Protein AF-A0A1V1NRI9-F1 (afdb_monomer_lite)

Structure (mmCIF, N/CA/C/O backbone):
data_AF-A0A1V1NRI9-F1
#
_entry.id   AF-A0A1V1NRI9-F1
#
loop_
_atom_site.group_PDB
_atom_site.id
_atom_site.type_symbol
_atom_site.label_atom_id
_atom_site.label_alt_id
_atom_site.label_comp_id
_atom_site.label_asym_id
_atom_site.label_entity_id
_atom_site.label_seq_id
_atom_site.pdbx_PDB_ins_code
_atom_site.Cartn_x
_atom_site.Cartn_y
_atom_site.Cartn_z
_atom_site.occupancy
_atom_site.B_iso_or_equiv
_atom_site.auth_seq_id
_atom_site.auth_comp_id
_atom_site.auth_asym_id
_atom_site.auth_atom_id
_atom_site.pdbx_PDB_model_num
ATOM 1 N N . PRO A 1 1 ? -7.256 17.858 -3.039 1.00 45.84 1 PRO A N 1
ATOM 2 C CA . PRO A 1 1 ? -5.804 17.968 -2.732 1.00 45.84 1 PRO A CA 1
ATOM 3 C C . PRO A 1 1 ? -4.981 18.385 -3.974 1.00 45.84 1 PRO A C 1
ATOM 5 O O . PRO A 1 1 ? -5.075 17.725 -5.005 1.00 45.84 1 PRO A O 1
ATOM 8 N N . LYS A 1 2 ? -4.220 19.493 -3.911 1.00 37.19 2 LYS A N 1
ATOM 9 C CA . LYS A 1 2 ? -3.365 19.995 -5.013 1.00 37.19 2 LYS A CA 1
ATOM 10 C C . LYS A 1 2 ? -1.878 19.890 -4.615 1.00 37.19 2 LYS A C 1
ATOM 12 O O . LYS A 1 2 ? -1.537 20.284 -3.507 1.00 37.19 2 LYS A O 1
ATOM 17 N N . GLY A 1 3 ? -1.016 19.357 -5.493 1.00 61.19 3 GLY A N 1
ATOM 18 C CA . GLY A 1 3 ? 0.453 19.284 -5.312 1.00 61.19 3 GLY A CA 1
ATOM 19 C C . GLY A 1 3 ? 1.083 17.920 -5.657 1.00 61.19 3 GLY A C 1
ATOM 20 O O . GLY A 1 3 ? 0.456 16.884 -5.489 1.00 61.19 3 GLY A O 1
ATOM 21 N N . GLU A 1 4 ? 2.335 17.867 -6.118 1.00 63.69 4 GLU A N 1
ATOM 22 C CA . GLU A 1 4 ? 2.959 16.619 -6.623 1.00 63.69 4 GLU A CA 1
ATOM 23 C C . GLU A 1 4 ? 3.055 15.463 -5.604 1.00 63.69 4 GLU A C 1
ATOM 25 O O . GLU A 1 4 ? 3.110 14.299 -5.998 1.00 63.69 4 GLU A O 1
ATOM 30 N N . LYS A 1 5 ? 3.024 15.754 -4.295 1.00 74.62 5 LYS A N 1
ATOM 31 C CA . LYS A 1 5 ? 3.263 14.772 -3.217 1.00 74.62 5 LYS A CA 1
ATOM 32 C C . LYS A 1 5 ? 2.026 14.386 -2.400 1.00 74.62 5 LYS A C 1
ATOM 34 O O . LYS A 1 5 ? 2.149 13.630 -1.440 1.00 74.62 5 LYS A O 1
ATOM 39 N N . TRP A 1 6 ? 0.833 14.871 -2.756 1.00 82.19 6 TRP A N 1
ATOM 40 C CA . TRP A 1 6 ? -0.359 14.624 -1.930 1.00 82.19 6 TRP A CA 1
ATOM 41 C C . TRP A 1 6 ? -0.719 13.135 -1.833 1.00 82.19 6 TRP A C 1
ATOM 43 O O . TRP A 1 6 ? -1.144 12.689 -0.775 1.00 82.19 6 TRP A O 1
ATOM 53 N N . HIS A 1 7 ? -0.507 12.363 -2.905 1.00 81.88 7 HIS A N 1
ATOM 54 C CA . HIS A 1 7 ? -0.804 10.927 -2.924 1.00 81.88 7 HIS A CA 1
ATOM 55 C C . HIS A 1 7 ? 0.074 10.142 -1.940 1.00 81.88 7 HIS A C 1
ATOM 57 O O . HIS A 1 7 ? -0.420 9.245 -1.271 1.00 81.88 7 HIS A O 1
ATOM 63 N N . LEU A 1 8 ? 1.362 10.499 -1.832 1.00 85.38 8 LEU A N 1
ATOM 64 C CA . LEU A 1 8 ? 2.278 9.884 -0.866 1.00 85.38 8 LEU A CA 1
ATOM 65 C C . LEU A 1 8 ? 1.822 10.194 0.559 1.00 85.38 8 LEU A C 1
ATOM 67 O O . LEU A 1 8 ? 1.634 9.290 1.363 1.00 85.38 8 LEU A O 1
ATOM 71 N N . LYS A 1 9 ? 1.551 11.475 0.826 1.00 88.12 9 LYS A N 1
ATOM 72 C CA . LYS A 1 9 ? 1.120 11.921 2.150 1.00 88.12 9 LYS A CA 1
ATOM 73 C C . LYS A 1 9 ? -0.204 11.287 2.574 1.00 88.12 9 LYS A C 1
ATOM 75 O O . LYS A 1 9 ? -0.402 11.029 3.752 1.00 88.12 9 LYS A O 1
ATOM 80 N N . LEU A 1 10 ? -1.106 11.020 1.629 1.00 89.56 10 LEU A N 1
ATOM 81 C CA . LEU A 1 10 ? -2.344 10.297 1.909 1.00 89.56 10 LEU A CA 1
ATOM 82 C C . LEU A 1 10 ? -2.062 8.864 2.376 1.00 89.56 10 LEU A C 1
ATOM 84 O O . LEU A 1 10 ? -2.579 8.470 3.414 1.00 89.56 10 LEU A O 1
ATOM 88 N N . ILE A 1 11 ? -1.227 8.117 1.649 1.00 89.75 11 ILE A N 1
ATOM 89 C CA . ILE A 1 11 ? -0.870 6.735 2.003 1.00 89.75 11 ILE A CA 1
ATOM 90 C C . ILE A 1 11 ? -0.185 6.689 3.378 1.00 89.75 11 ILE A C 1
ATOM 92 O O . ILE A 1 11 ? -0.565 5.883 4.223 1.00 89.75 11 ILE A O 1
ATOM 96 N N . GLU A 1 12 ? 0.761 7.597 3.633 1.00 89.38 12 GLU A N 1
ATOM 97 C CA . GLU A 1 12 ? 1.435 7.714 4.933 1.00 89.38 12 GLU A CA 1
ATOM 98 C C . GLU A 1 12 ? 0.434 7.982 6.059 1.00 89.38 12 GLU A C 1
ATOM 100 O O . GLU A 1 12 ? 0.427 7.280 7.065 1.00 89.38 12 GLU A O 1
ATOM 105 N N . LEU A 1 13 ? -0.461 8.960 5.878 1.00 89.38 13 LEU A N 1
ATOM 106 C CA . LEU A 1 13 ? -1.483 9.273 6.872 1.00 89.38 13 LEU A CA 1
ATOM 107 C C . LEU A 1 13 ? -2.413 8.082 7.112 1.00 89.38 13 LEU A C 1
ATOM 109 O O . LEU A 1 13 ? -2.782 7.833 8.256 1.00 89.38 13 LEU A O 1
ATOM 113 N N . MET A 1 14 ? -2.805 7.349 6.071 1.00 91.12 14 MET A N 1
ATOM 114 C CA . MET A 1 14 ? -3.702 6.197 6.192 1.00 91.12 14 MET A CA 1
ATOM 115 C C . MET A 1 14 ? -3.100 5.055 7.024 1.00 91.12 14 MET A C 1
ATOM 117 O O . MET A 1 14 ? -3.859 4.342 7.672 1.00 91.12 14 MET A O 1
ATOM 121 N N . GLN A 1 15 ? -1.772 4.930 7.084 1.00 93.00 15 GLN A N 1
ATOM 122 C CA . GLN A 1 15 ? -1.083 3.942 7.922 1.00 93.00 15 GLN A CA 1
A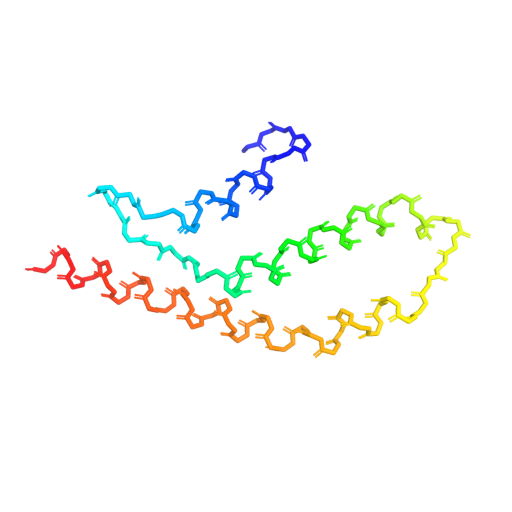TOM 123 C C . GLN A 1 15 ? -0.984 4.350 9.404 1.00 93.00 15 GLN A C 1
ATOM 125 O O . GLN A 1 15 ? -0.787 3.503 10.274 1.00 93.00 15 GLN A O 1
ATOM 130 N N . LEU A 1 16 ? -1.077 5.644 9.721 1.00 90.94 16 LEU A N 1
ATOM 131 C CA . LEU A 1 16 ? -0.892 6.112 11.093 1.00 90.94 16 LEU A CA 1
ATOM 132 C C . LEU A 1 16 ? -2.064 5.711 11.990 1.00 90.94 16 LEU A C 1
ATOM 134 O O . LEU A 1 16 ? -3.228 5.902 11.632 1.00 90.94 16 LEU A O 1
ATOM 138 N N . ASN A 1 17 ? -1.727 5.242 13.192 1.00 87.94 17 ASN A N 1
ATOM 139 C CA . ASN A 1 17 ? -2.679 5.128 14.286 1.00 87.94 17 ASN A CA 1
ATOM 140 C C . ASN A 1 17 ? -2.894 6.518 14.892 1.00 87.94 17 ASN A C 1
ATOM 142 O O . ASN A 1 17 ? -1.938 7.142 15.361 1.00 87.94 17 ASN A O 1
ATOM 146 N N . LEU A 1 18 ? -4.124 7.022 14.840 1.00 87.69 18 LEU A N 1
ATOM 147 C CA . LEU A 1 18 ? -4.474 8.350 15.326 1.00 87.69 18 LEU A CA 1
ATOM 148 C C . LEU A 1 18 ? -5.495 8.233 16.464 1.00 87.69 18 LEU A C 1
ATOM 150 O O . LEU A 1 18 ? -6.333 7.339 16.442 1.00 87.69 18 LEU A O 1
ATOM 154 N N . PRO A 1 19 ? -5.522 9.177 17.420 1.00 83.31 19 PRO A N 1
ATOM 155 C CA . PRO A 1 19 ? -6.489 9.137 18.523 1.00 83.31 19 PRO A CA 1
ATOM 156 C C . PRO A 1 19 ? -7.958 9.098 18.072 1.00 83.31 19 PRO A C 1
ATOM 158 O O . PRO A 1 19 ? -8.814 8.619 18.801 1.00 83.31 19 PRO A O 1
ATOM 161 N N . ILE A 1 20 ? -8.241 9.623 16.876 1.00 83.56 20 ILE A N 1
ATOM 162 C CA . ILE A 1 20 ? -9.586 9.736 16.297 1.00 83.56 20 ILE A CA 1
ATOM 163 C C . ILE A 1 20 ? -9.932 8.613 15.308 1.00 83.56 20 ILE A C 1
ATOM 165 O O . ILE A 1 20 ? -11.055 8.582 14.816 1.00 83.56 20 ILE A O 1
ATOM 169 N N . ARG A 1 21 ? -8.960 7.768 14.928 1.00 84.50 21 ARG A N 1
ATOM 170 C CA . ARG A 1 21 ? -9.170 6.644 14.003 1.00 84.50 21 ARG A CA 1
ATOM 171 C C . ARG A 1 21 ? -8.033 5.629 14.058 1.00 84.50 21 ARG A C 1
ATOM 173 O O . ARG A 1 21 ? -6.856 5.998 14.073 1.00 84.50 21 ARG A O 1
ATOM 180 N N . CYS A 1 22 ? -8.389 4.357 13.950 1.00 87.38 22 CYS A N 1
ATOM 181 C CA . CYS A 1 22 ? -7.426 3.292 13.720 1.00 87.38 22 CYS A CA 1
ATOM 182 C C . CYS A 1 22 ? -6.725 3.442 12.344 1.00 87.38 22 CYS A C 1
ATOM 184 O O . CYS A 1 22 ? -7.179 4.199 11.467 1.00 87.38 22 CYS A O 1
ATOM 186 N N . PRO A 1 23 ? -5.580 2.763 12.145 1.00 92.00 23 PRO A N 1
ATOM 187 C CA . PRO A 1 23 ? -4.936 2.668 10.84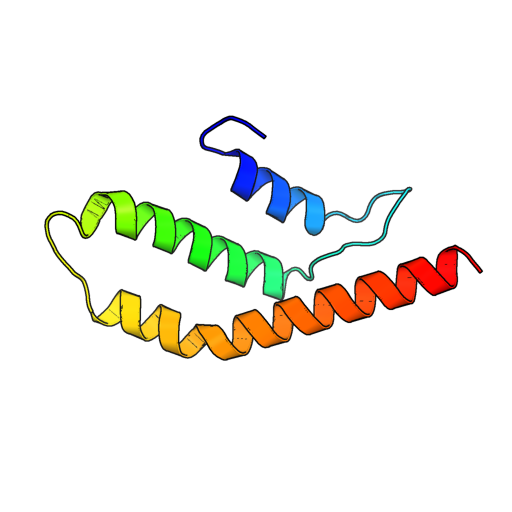0 1.00 92.00 23 PRO A CA 1
ATOM 188 C C . PRO A 1 23 ? -5.899 2.109 9.789 1.00 92.00 23 PRO A C 1
ATOM 190 O O . PRO A 1 23 ? -6.523 1.077 10.005 1.00 92.00 23 PRO A O 1
ATOM 193 N N . VAL A 1 24 ? -5.984 2.776 8.639 1.00 93.06 24 VAL A N 1
ATOM 194 C CA . VAL A 1 24 ? -6.800 2.325 7.499 1.00 93.06 24 VAL A CA 1
ATOM 195 C C . VAL A 1 24 ? -6.037 1.303 6.665 1.00 93.06 24 VAL A C 1
ATOM 197 O O . VAL A 1 24 ? -6.639 0.454 6.029 1.00 93.06 24 VAL A O 1
ATOM 200 N N . LEU A 1 25 ? -4.708 1.415 6.618 1.00 94.19 25 LEU A N 1
ATOM 201 C CA . LEU A 1 25 ? -3.849 0.536 5.833 1.00 94.19 25 LEU A CA 1
ATOM 202 C C . LEU A 1 25 ? -2.832 -0.145 6.736 1.00 94.19 25 LEU A C 1
ATOM 204 O O . LEU A 1 25 ? -2.182 0.500 7.564 1.00 94.19 25 LEU A O 1
ATOM 208 N N . SER A 1 26 ? -2.634 -1.438 6.510 1.00 93.56 26 SER A N 1
ATOM 209 C CA . SER A 1 26 ? -1.511 -2.171 7.077 1.00 93.56 26 SER A CA 1
ATOM 210 C C . SER A 1 26 ? -0.188 -1.703 6.460 1.00 93.56 26 SER A C 1
ATOM 212 O O . SER A 1 26 ? -0.131 -1.217 5.327 1.00 93.56 26 SER A O 1
ATOM 214 N N . GLU A 1 27 ? 0.926 -1.918 7.167 1.00 91.94 27 GLU A N 1
ATOM 215 C CA . GLU A 1 27 ? 2.262 -1.617 6.631 1.00 91.94 27 GLU A CA 1
ATOM 216 C C . GLU A 1 27 ? 2.526 -2.338 5.296 1.00 91.94 27 GLU A C 1
ATOM 218 O O . GLU A 1 27 ? 3.161 -1.790 4.390 1.00 91.94 27 GLU A O 1
ATOM 223 N N . LYS A 1 28 ? 2.003 -3.561 5.149 1.00 92.50 28 LYS A N 1
ATOM 224 C CA . LYS A 1 28 ? 2.138 -4.364 3.932 1.00 92.50 28 LYS A CA 1
ATOM 225 C C . LYS A 1 28 ? 1.446 -3.694 2.745 1.00 92.50 28 LYS A C 1
ATOM 227 O O . LYS A 1 28 ? 2.075 -3.528 1.699 1.00 92.50 28 LYS A O 1
ATOM 232 N N . THR A 1 29 ? 0.188 -3.290 2.904 1.00 93.19 29 THR A N 1
ATOM 233 C CA . THR A 1 29 ? -0.582 -2.632 1.841 1.00 93.19 29 THR A CA 1
ATOM 234 C C . THR A 1 29 ? -0.012 -1.257 1.515 1.00 93.19 29 THR A C 1
ATOM 236 O O . THR A 1 29 ? 0.119 -0.921 0.339 1.00 93.19 29 THR A O 1
ATOM 239 N N . THR A 1 30 ? 0.439 -0.499 2.516 1.00 93.00 30 THR A N 1
ATOM 240 C CA . THR A 1 30 ? 1.124 0.785 2.306 1.00 93.00 30 THR A CA 1
ATOM 241 C C . THR A 1 30 ? 2.357 0.633 1.415 1.00 93.00 30 THR A C 1
ATOM 243 O O . THR A 1 30 ? 2.490 1.362 0.430 1.00 93.00 30 THR A O 1
ATOM 246 N N . LYS A 1 31 ? 3.226 -0.351 1.689 1.00 92.50 31 LYS A N 1
ATOM 247 C CA . LYS A 1 31 ? 4.404 -0.623 0.845 1.00 92.50 31 LYS A CA 1
ATOM 248 C C . LYS A 1 31 ? 4.013 -0.994 -0.583 1.00 92.50 31 LYS A C 1
ATOM 250 O O . LYS A 1 31 ? 4.622 -0.499 -1.528 1.00 92.50 31 LYS A O 1
ATOM 255 N N . MET A 1 32 ? 2.983 -1.825 -0.752 1.00 93.25 32 MET A N 1
ATOM 256 C CA . MET A 1 32 ? 2.487 -2.185 -2.082 1.00 93.25 32 MET A CA 1
ATOM 257 C C . MET A 1 32 ? 1.988 -0.953 -2.845 1.00 93.25 32 MET A C 1
ATOM 259 O O . MET A 1 32 ? 2.397 -0.731 -3.981 1.00 93.25 32 MET A O 1
ATOM 263 N N . LEU A 1 33 ? 1.160 -0.109 -2.226 1.00 92.25 33 LEU A N 1
ATOM 264 C CA . LEU A 1 33 ? 0.632 1.103 -2.857 1.00 92.25 33 LEU A CA 1
ATOM 265 C C . LEU A 1 33 ? 1.726 2.128 -3.187 1.00 92.25 33 LEU A C 1
ATOM 267 O O . LEU A 1 33 ? 1.635 2.798 -4.220 1.00 92.25 33 LEU A O 1
ATOM 271 N N . ASP A 1 34 ? 2.774 2.234 -2.365 1.00 90.81 34 ASP A N 1
ATOM 272 C CA . ASP A 1 34 ? 3.914 3.099 -2.673 1.00 90.81 34 ASP A CA 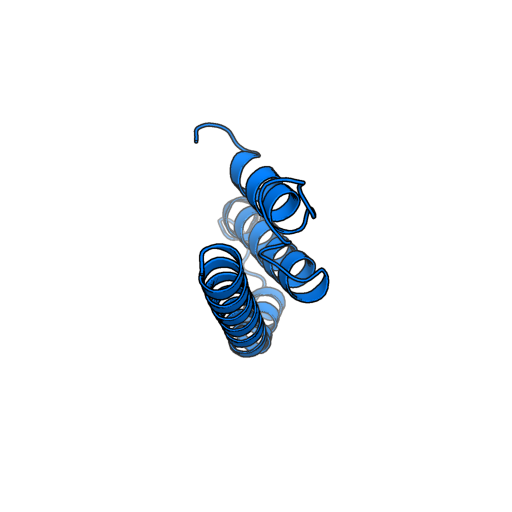1
ATOM 273 C C . ASP A 1 34 ? 4.710 2.594 -3.889 1.00 90.81 34 ASP A C 1
ATOM 275 O O . ASP A 1 34 ? 5.093 3.398 -4.743 1.00 90.81 34 ASP A O 1
ATOM 279 N N . GLU A 1 35 ? 4.861 1.272 -4.063 1.00 90.75 35 GLU A N 1
ATOM 280 C CA . GLU A 1 35 ? 5.437 0.700 -5.290 1.00 90.75 35 GLU A CA 1
ATOM 281 C C . GLU A 1 35 ? 4.620 1.085 -6.537 1.00 90.75 35 GLU A C 1
ATOM 283 O O . GLU A 1 35 ? 5.202 1.494 -7.547 1.00 90.75 35 GLU A O 1
ATOM 288 N N . TYR A 1 36 ? 3.283 1.038 -6.475 1.00 90.88 36 TYR A N 1
ATOM 289 C CA . TYR A 1 36 ? 2.424 1.478 -7.586 1.00 90.88 36 TYR A CA 1
ATOM 290 C C . TYR A 1 36 ? 2.502 2.987 -7.830 1.00 90.88 36 TYR A C 1
ATOM 292 O O . TYR A 1 36 ? 2.491 3.433 -8.982 1.00 90.88 36 TYR A O 1
ATOM 300 N N . ARG A 1 37 ? 2.628 3.797 -6.772 1.00 89.06 37 ARG A N 1
ATOM 301 C CA . ARG A 1 37 ? 2.859 5.243 -6.898 1.00 89.06 37 ARG A CA 1
ATOM 302 C C . ARG A 1 37 ? 4.184 5.514 -7.610 1.00 89.06 37 ARG A C 1
ATOM 304 O O . ARG A 1 37 ? 4.216 6.306 -8.554 1.00 89.06 37 ARG A O 1
ATOM 311 N N . ALA A 1 38 ? 5.261 4.842 -7.204 1.00 85.94 38 ALA A N 1
ATOM 312 C CA . ALA A 1 38 ? 6.565 4.935 -7.852 1.00 85.94 38 ALA A CA 1
ATOM 313 C C . ALA A 1 38 ? 6.497 4.470 -9.314 1.00 85.94 38 ALA A C 1
ATOM 315 O O . ALA A 1 38 ? 7.007 5.159 -10.201 1.00 85.94 38 ALA A O 1
ATOM 316 N N . PHE A 1 39 ? 5.797 3.367 -9.594 1.00 88.25 39 PHE A N 1
ATOM 317 C CA . PHE A 1 39 ? 5.552 2.896 -10.955 1.00 88.25 39 PHE A CA 1
ATOM 318 C C . PHE A 1 39 ? 4.812 3.935 -11.799 1.00 88.25 39 PHE A C 1
ATOM 320 O O . PHE A 1 39 ? 5.236 4.206 -12.918 1.00 88.25 39 PHE A O 1
ATOM 327 N N . ARG A 1 40 ? 3.777 4.596 -11.267 1.00 85.00 40 ARG A N 1
ATOM 328 C CA . ARG A 1 40 ? 3.065 5.680 -11.963 1.00 85.00 40 ARG A CA 1
ATOM 329 C C . ARG A 1 40 ? 3.995 6.842 -12.324 1.00 85.00 40 ARG A C 1
ATOM 331 O O . ARG A 1 40 ? 3.903 7.375 -13.430 1.00 85.00 40 ARG A O 1
ATOM 338 N N . HIS A 1 41 ? 4.891 7.235 -11.418 1.00 80.75 41 HIS A N 1
ATOM 339 C CA . HIS A 1 41 ? 5.887 8.274 -11.700 1.00 80.75 41 HIS A CA 1
ATOM 340 C C . HIS A 1 41 ? 6.884 7.831 -12.781 1.00 80.75 41 HIS A C 1
ATOM 342 O O . HIS A 1 41 ? 7.163 8.592 -13.706 1.00 80.75 41 HIS A O 1
ATOM 348 N N . LEU A 1 42 ? 7.372 6.588 -12.714 1.00 78.25 42 LEU A N 1
ATOM 349 C CA . LEU A 1 42 ? 8.241 6.009 -13.743 1.00 78.25 42 LEU A CA 1
ATOM 350 C C . LEU A 1 42 ? 7.528 5.918 -15.098 1.00 78.25 42 LEU A C 1
ATOM 352 O O . LEU A 1 42 ? 8.129 6.234 -16.122 1.00 78.25 42 LEU A O 1
ATOM 356 N N . PHE A 1 43 ? 6.247 5.545 -15.108 1.00 78.44 43 PHE A N 1
ATOM 357 C CA . PHE A 1 43 ? 5.419 5.474 -16.308 1.00 78.44 43 PHE A CA 1
ATOM 358 C C . PHE A 1 43 ? 5.295 6.841 -16.981 1.00 78.44 43 PHE A C 1
ATOM 360 O O . PHE A 1 43 ? 5.538 6.970 -18.175 1.00 78.44 43 PHE A O 1
ATOM 367 N N . ARG A 1 44 ? 5.021 7.892 -16.203 1.00 74.56 44 ARG A N 1
ATOM 368 C CA . ARG A 1 44 ? 4.890 9.256 -16.731 1.00 74.56 44 ARG A CA 1
ATOM 369 C C . ARG A 1 44 ? 6.199 9.832 -17.294 1.00 74.56 44 ARG A C 1
ATOM 371 O O . ARG A 1 44 ? 6.134 10.652 -18.202 1.00 74.56 44 ARG A O 1
ATOM 378 N N . ASN A 1 45 ? 7.354 9.422 -16.766 1.00 72.44 45 ASN A N 1
ATOM 379 C CA . ASN A 1 45 ? 8.649 10.023 -17.110 1.00 72.44 45 ASN A CA 1
ATOM 380 C C . ASN A 1 45 ? 9.472 9.217 -18.130 1.00 72.44 45 ASN A C 1
ATOM 382 O O . ASN A 1 45 ? 10.191 9.808 -18.928 1.00 72.44 45 ASN A O 1
ATOM 386 N N . ILE A 1 46 ? 9.415 7.882 -18.089 1.00 65.75 46 ILE A N 1
ATOM 387 C CA . ILE A 1 46 ? 10.332 7.005 -18.844 1.00 65.75 46 ILE A CA 1
ATOM 388 C C . ILE A 1 46 ? 9.625 6.331 -20.025 1.00 65.75 46 ILE A C 1
ATOM 390 O O . ILE A 1 46 ? 10.223 6.169 -21.091 1.00 65.75 46 ILE A O 1
ATOM 394 N N . TYR A 1 47 ? 8.345 5.978 -19.881 1.00 60.56 47 TYR A N 1
ATOM 395 C CA . TYR A 1 47 ? 7.632 5.222 -20.918 1.00 60.56 47 TYR A CA 1
ATOM 396 C C . TYR A 1 47 ? 7.261 6.059 -22.144 1.00 60.56 47 TYR A C 1
ATOM 398 O O . TYR A 1 47 ? 6.934 5.491 -23.178 1.00 60.56 47 TYR A O 1
ATOM 406 N N . THR A 1 48 ? 7.394 7.383 -22.080 1.00 61.62 48 THR A N 1
ATOM 407 C CA . THR A 1 48 ? 7.306 8.262 -23.254 1.00 61.62 48 THR A CA 1
ATOM 408 C C . THR A 1 48 ? 8.436 8.015 -24.260 1.00 61.62 48 THR A C 1
ATOM 410 O O . THR A 1 48 ? 8.281 8.363 -25.423 1.00 61.62 48 THR A O 1
ATOM 413 N N . HIS A 1 49 ? 9.559 7.420 -23.829 1.00 66.69 49 HIS A N 1
ATOM 414 C CA . HIS A 1 49 ? 10.733 7.166 -24.676 1.00 66.69 49 HIS A CA 1
ATOM 415 C C . HIS A 1 49 ? 11.140 5.687 -24.737 1.00 66.69 49 HIS A C 1
ATOM 417 O O . HIS A 1 49 ? 11.634 5.237 -25.769 1.00 66.69 49 HIS A O 1
ATOM 423 N N . ARG A 1 50 ? 10.960 4.912 -23.655 1.00 69.00 50 ARG A N 1
ATOM 424 C CA . ARG A 1 50 ? 11.306 3.483 -23.633 1.00 69.00 50 ARG A CA 1
ATOM 425 C C . ARG A 1 50 ? 10.417 2.699 -22.673 1.00 69.00 50 ARG A C 1
ATOM 427 O O . ARG A 1 50 ? 10.487 2.872 -21.458 1.00 69.00 50 ARG A O 1
ATOM 434 N N . MET A 1 51 ? 9.609 1.804 -23.229 1.00 76.81 51 MET A N 1
ATOM 435 C CA . MET A 1 51 ? 8.821 0.846 -22.458 1.00 76.81 51 MET A CA 1
ATOM 436 C C . MET A 1 51 ? 9.737 -0.242 -21.880 1.00 76.81 51 MET A C 1
ATOM 438 O O . MET A 1 51 ? 10.599 -0.749 -22.593 1.00 76.81 51 MET A O 1
ATOM 442 N N . ILE A 1 52 ? 9.556 -0.593 -20.600 1.00 81.12 52 ILE A N 1
ATOM 443 C CA . ILE A 1 52 ? 10.273 -1.694 -19.927 1.00 81.12 52 ILE A CA 1
ATOM 444 C C . ILE A 1 52 ? 9.241 -2.773 -19.556 1.00 81.12 52 ILE A C 1
ATOM 446 O O . ILE A 1 52 ? 8.654 -2.700 -18.470 1.00 81.12 52 ILE A O 1
ATOM 450 N N . PRO A 1 53 ? 8.958 -3.740 -20.448 1.00 83.44 53 PRO A N 1
ATOM 451 C CA . PRO A 1 53 ? 7.897 -4.730 -20.261 1.00 83.44 53 PRO A CA 1
ATOM 452 C C . PRO A 1 53 ? 7.997 -5.498 -18.941 1.00 83.44 53 PRO A C 1
ATOM 454 O O . PRO A 1 53 ? 6.978 -5.741 -18.300 1.00 83.44 53 PRO A O 1
ATOM 457 N N . GLU A 1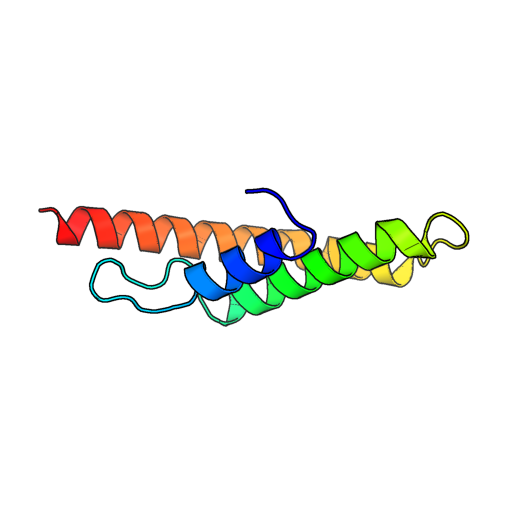 54 ? 9.210 -5.795 -18.469 1.00 86.69 54 GLU A N 1
ATOM 458 C CA . GLU A 1 54 ? 9.434 -6.543 -17.228 1.00 86.69 54 GLU A CA 1
ATOM 459 C C . GLU A 1 54 ? 8.875 -5.804 -16.006 1.00 86.69 54 GLU A C 1
ATOM 461 O O . GLU A 1 54 ? 8.329 -6.419 -15.089 1.00 86.69 54 GLU A O 1
ATOM 466 N N . LYS A 1 55 ? 8.968 -4.466 -15.987 1.00 84.31 55 LYS A N 1
ATOM 467 C CA . LYS A 1 55 ? 8.403 -3.656 -14.900 1.00 84.31 55 LYS A CA 1
ATOM 468 C C . LYS A 1 55 ? 6.880 -3.640 -14.942 1.00 84.31 55 LYS A C 1
ATOM 470 O O . LYS A 1 55 ? 6.270 -3.653 -13.880 1.00 84.31 55 LYS A O 1
ATOM 475 N N . VAL A 1 56 ? 6.279 -3.608 -16.132 1.00 87.50 56 VAL A N 1
ATOM 476 C CA . VAL A 1 56 ? 4.816 -3.661 -16.284 1.00 87.50 56 VAL A CA 1
ATOM 477 C C . VAL A 1 56 ? 4.294 -5.018 -15.829 1.00 87.50 56 VAL A C 1
ATOM 479 O O . VAL A 1 56 ? 3.420 -5.063 -14.970 1.00 87.50 56 VAL A O 1
ATOM 482 N N . MET A 1 57 ? 4.890 -6.109 -16.318 1.00 90.19 57 MET A N 1
ATOM 483 C CA . MET A 1 57 ? 4.510 -7.473 -15.939 1.00 90.19 57 MET A CA 1
ATOM 484 C C . MET A 1 57 ? 4.612 -7.682 -14.428 1.00 90.19 57 MET A C 1
ATOM 486 O O . MET A 1 57 ? 3.646 -8.109 -13.806 1.00 90.19 57 MET A O 1
ATOM 490 N N . LYS A 1 58 ? 5.706 -7.231 -13.800 1.00 90.38 58 LYS A N 1
ATOM 491 C CA . LYS A 1 58 ? 5.858 -7.288 -12.338 1.00 90.38 58 LYS A CA 1
ATOM 492 C C . LYS A 1 58 ? 4.742 -6.550 -11.584 1.00 90.38 58 LYS A C 1
ATOM 494 O O . LYS A 1 58 ? 4.360 -6.971 -10.495 1.00 90.38 58 LYS A O 1
ATOM 499 N N . MET A 1 59 ? 4.244 -5.431 -12.116 1.00 91.56 59 MET A N 1
ATOM 500 C CA . MET A 1 59 ? 3.114 -4.711 -11.515 1.00 91.56 59 MET A CA 1
ATOM 501 C C . MET A 1 59 ? 1.782 -5.421 -11.765 1.00 91.56 59 MET A C 1
ATOM 503 O O . MET A 1 59 ? 0.915 -5.387 -10.895 1.00 91.56 59 MET A O 1
ATOM 507 N N . CYS A 1 60 ? 1.612 -6.072 -12.917 1.00 91.38 60 CYS A N 1
ATOM 508 C CA . CYS A 1 60 ? 0.443 -6.897 -13.209 1.00 91.38 60 CYS A CA 1
ATOM 509 C C . CYS A 1 60 ? 0.371 -8.115 -12.278 1.00 91.38 60 CYS A C 1
ATOM 511 O O . CYS A 1 60 ? -0.678 -8.353 -11.687 1.00 91.38 60 CYS A O 1
ATOM 513 N N . ASP A 1 61 ? 1.487 -8.814 -12.061 1.00 93.50 61 ASP A N 1
ATOM 514 C CA . ASP A 1 61 ? 1.554 -9.995 -11.188 1.00 93.50 61 ASP A CA 1
ATOM 515 C C . ASP A 1 61 ? 1.171 -9.663 -9.739 1.00 93.50 61 ASP A C 1
ATOM 517 O O . ASP A 1 61 ? 0.504 -10.437 -9.052 1.00 93.50 61 ASP A O 1
ATOM 521 N N . LYS A 1 62 ? 1.561 -8.473 -9.270 1.00 92.75 62 LYS A N 1
ATOM 522 C CA . LYS A 1 62 ? 1.245 -7.989 -7.921 1.00 92.75 62 LYS A CA 1
ATOM 523 C C . LYS A 1 62 ? -0.169 -7.419 -7.789 1.00 92.75 62 LYS A C 1
ATOM 525 O O . LYS A 1 62 ? -0.648 -7.271 -6.666 1.00 92.75 62 LYS A O 1
ATOM 530 N N . LEU A 1 63 ? -0.855 -7.126 -8.899 1.00 92.62 63 LEU A N 1
ATOM 531 C CA . LEU A 1 63 ? -2.092 -6.337 -8.896 1.00 92.62 63 LEU A CA 1
ATOM 532 C C . LEU A 1 63 ? -3.193 -7.007 -8.085 1.00 92.62 63 LEU A C 1
ATOM 534 O O . LEU A 1 63 ? -3.820 -6.362 -7.246 1.00 92.62 63 LEU A O 1
ATOM 538 N N . LEU A 1 64 ? -3.400 -8.305 -8.312 1.00 93.94 64 LEU A N 1
ATOM 539 C CA . LEU A 1 64 ? -4.436 -9.059 -7.616 1.00 93.94 64 LEU A CA 1
ATOM 540 C C . LEU A 1 64 ? -4.168 -9.100 -6.107 1.00 93.94 64 LEU A C 1
ATOM 542 O O . LEU A 1 64 ? -5.074 -8.858 -5.314 1.00 93.94 64 LEU A O 1
ATOM 546 N N . GLN A 1 65 ? -2.915 -9.341 -5.716 1.00 93.94 65 GLN A N 1
ATOM 547 C CA . GLN A 1 65 ? -2.513 -9.381 -4.313 1.00 93.94 65 GLN A CA 1
ATOM 548 C C . GLN A 1 65 ? -2.678 -8.015 -3.637 1.00 93.94 65 GLN A C 1
ATOM 550 O O . GLN A 1 65 ? -3.175 -7.937 -2.516 1.00 93.94 65 GLN A O 1
ATOM 555 N N . THR A 1 66 ? -2.265 -6.936 -4.303 1.00 93.31 66 THR A N 1
ATOM 556 C CA . THR A 1 66 ? -2.394 -5.577 -3.768 1.00 93.31 66 THR A CA 1
ATOM 557 C C . THR A 1 66 ? -3.849 -5.152 -3.654 1.00 93.31 66 THR A C 1
ATOM 559 O O . THR A 1 66 ? -4.221 -4.553 -2.650 1.00 93.31 66 THR A O 1
ATOM 562 N N . TRP A 1 67 ? -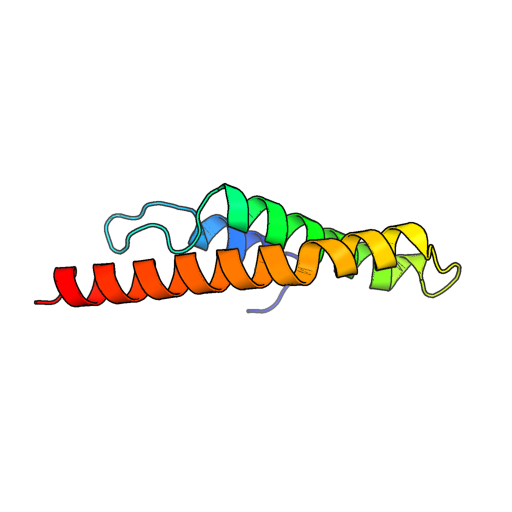4.685 -5.501 -4.633 1.00 94.25 67 TRP A N 1
ATOM 563 C CA . TRP A 1 67 ? -6.120 -5.244 -4.564 1.00 94.25 67 TRP A CA 1
ATOM 564 C C . TRP A 1 67 ? -6.781 -5.988 -3.402 1.00 94.25 67 TRP A C 1
ATOM 566 O O . TRP A 1 67 ? -7.535 -5.384 -2.645 1.00 94.25 67 TRP A O 1
ATOM 576 N N . 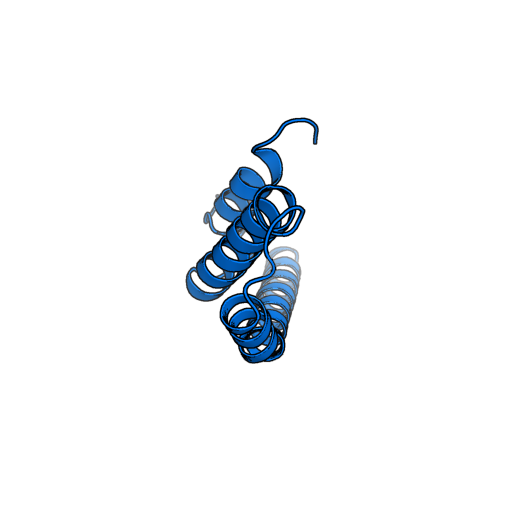GLN A 1 68 ? -6.470 -7.274 -3.224 1.00 95.44 68 GLN A N 1
ATOM 577 C CA . GLN A 1 68 ? -6.993 -8.058 -2.104 1.00 95.44 68 GLN A CA 1
ATOM 578 C C . GLN A 1 68 ? -6.555 -7.479 -0.755 1.00 95.44 68 GLN A C 1
ATOM 580 O O . GLN A 1 68 ? -7.396 -7.298 0.115 1.00 95.44 68 GLN A O 1
ATOM 585 N N . GLY A 1 69 ? -5.273 -7.127 -0.604 1.00 94.31 69 GLY A N 1
ATOM 586 C CA . GLY A 1 69 ? -4.764 -6.503 0.621 1.00 94.31 69 GLY A CA 1
ATOM 587 C C . GLY A 1 69 ? -5.440 -5.168 0.929 1.00 94.31 69 GLY A C 1
ATOM 588 O O . GLY A 1 69 ? -5.858 -4.939 2.058 1.00 94.31 69 GLY A O 1
ATOM 589 N N . LEU A 1 70 ? -5.628 -4.322 -0.089 1.00 94.69 70 LEU A N 1
ATOM 590 C CA . LEU A 1 70 ? -6.356 -3.063 0.059 1.00 94.69 70 LEU A CA 1
ATOM 591 C C . LEU A 1 70 ? -7.809 -3.289 0.467 1.00 94.69 70 LEU A C 1
ATOM 593 O O . LEU A 1 70 ? -8.296 -2.606 1.360 1.00 94.69 70 LEU A O 1
ATOM 597 N N . LYS A 1 71 ? -8.499 -4.231 -0.178 1.00 96.12 71 LYS A N 1
ATOM 598 C CA . LYS A 1 71 ? -9.893 -4.528 0.141 1.00 96.12 71 LYS A CA 1
ATOM 599 C C . LYS A 1 71 ? -10.036 -5.003 1.588 1.00 96.12 71 LYS A C 1
ATOM 601 O O . LYS A 1 71 ? -10.845 -4.451 2.314 1.00 96.12 71 LYS A O 1
ATOM 606 N N . THR A 1 72 ? -9.214 -5.960 2.011 1.00 95.56 72 THR A N 1
ATOM 607 C CA . THR A 1 72 ? -9.228 -6.466 3.389 1.00 95.56 72 THR A CA 1
ATOM 608 C C . THR A 1 72 ? -8.936 -5.370 4.410 1.00 95.56 72 THR A C 1
ATOM 610 O O . THR A 1 72 ? -9.619 -5.295 5.423 1.00 95.56 72 THR A O 1
ATOM 613 N N . ASP A 1 73 ? -7.956 -4.504 4.148 1.00 94.31 73 ASP A N 1
ATOM 614 C CA . ASP A 1 73 ? -7.636 -3.397 5.053 1.00 94.31 73 ASP A CA 1
ATOM 615 C C . ASP A 1 73 ? -8.800 -2.394 5.165 1.00 94.31 73 ASP A C 1
ATOM 617 O O . ASP A 1 73 ? -9.099 -1.918 6.258 1.00 94.31 73 ASP A O 1
ATOM 621 N N . LEU A 1 74 ? -9.495 -2.114 4.056 1.00 94.19 74 LEU A N 1
ATOM 622 C CA . LEU A 1 74 ? -10.676 -1.248 4.049 1.00 94.19 74 LEU A CA 1
ATOM 623 C C . LEU A 1 74 ? -11.871 -1.878 4.769 1.00 94.19 74 LEU A C 1
ATOM 625 O O . LEU A 1 74 ? -12.508 -1.184 5.555 1.00 94.19 74 LEU A O 1
ATOM 629 N N . ASP A 1 75 ? -12.153 -3.157 4.517 1.00 94.75 75 ASP A N 1
ATOM 630 C CA . ASP A 1 75 ? -13.245 -3.888 5.168 1.00 94.75 75 ASP A CA 1
ATOM 631 C C . ASP A 1 75 ? -13.015 -3.904 6.694 1.00 94.75 75 ASP A C 1
ATOM 633 O O . ASP A 1 75 ? -13.857 -3.431 7.451 1.00 94.75 75 ASP A O 1
ATOM 637 N N . ASN A 1 76 ? -11.808 -4.276 7.144 1.00 92.50 76 ASN A N 1
ATOM 638 C CA . ASN A 1 76 ? -11.438 -4.255 8.565 1.00 92.50 76 ASN A CA 1
ATOM 639 C C . ASN A 1 76 ? -11.558 -2.858 9.193 1.00 92.50 76 ASN A C 1
ATOM 641 O O . ASN A 1 76 ? -11.959 -2.719 10.350 1.00 92.50 76 ASN A O 1
ATOM 645 N N . PHE A 1 77 ? -11.159 -1.815 8.459 1.00 92.12 77 PHE A N 1
ATOM 646 C CA . PHE A 1 77 ? -11.270 -0.440 8.934 1.00 92.12 77 PHE A CA 1
ATOM 647 C C . PHE A 1 77 ? -12.733 -0.030 9.128 1.00 92.12 77 PHE A C 1
ATOM 649 O O . PHE A 1 77 ? -13.053 0.591 10.140 1.00 92.12 77 PHE A O 1
ATOM 656 N N . ILE A 1 78 ? -13.608 -0.371 8.177 1.00 92.00 78 ILE A N 1
ATOM 657 C CA . ILE A 1 78 ? -15.044 -0.083 8.259 1.00 92.00 78 ILE A CA 1
ATOM 658 C C . ILE A 1 78 ? -15.648 -0.806 9.462 1.00 92.00 78 ILE A C 1
ATOM 660 O O . ILE A 1 78 ? -16.240 -0.137 10.306 1.00 92.00 78 ILE A O 1
ATOM 664 N N . ASP A 1 79 ? -15.401 -2.110 9.597 1.00 92.12 79 ASP A N 1
ATOM 665 C CA . ASP A 1 79 ? -15.912 -2.922 10.707 1.00 92.12 79 ASP A CA 1
ATOM 666 C C . ASP A 1 79 ? -15.477 -2.344 12.067 1.00 92.12 79 ASP A C 1
ATOM 668 O O . ASP A 1 79 ? -16.299 -2.103 12.950 1.00 92.12 79 ASP A O 1
ATOM 672 N N . THR A 1 80 ? -14.192 -1.995 12.212 1.00 89.19 80 THR A N 1
ATOM 673 C CA . THR A 1 80 ? -13.661 -1.397 13.453 1.00 89.19 80 THR A CA 1
ATOM 674 C C . THR A 1 80 ? -14.322 -0.050 13.772 1.00 89.19 80 THR A C 1
ATOM 676 O O . THR A 1 80 ? -14.566 0.281 14.935 1.00 89.19 80 THR A O 1
ATOM 679 N N . MET A 1 81 ? -14.578 0.773 12.753 1.00 87.50 81 MET A N 1
ATOM 680 C CA . MET A 1 81 ? -15.202 2.085 12.930 1.00 87.50 81 MET A CA 1
ATOM 681 C C . MET A 1 81 ? -16.695 1.969 13.254 1.00 87.50 81 MET A C 1
ATOM 683 O O . MET A 1 81 ? -17.205 2.807 13.995 1.00 87.50 81 MET A O 1
ATOM 687 N N . GLU A 1 82 ? -17.394 0.961 12.730 1.00 88.12 82 GLU A N 1
ATOM 688 C CA . GLU A 1 82 ? -18.783 0.667 13.101 1.00 88.12 82 GLU A CA 1
ATOM 689 C C . GLU A 1 82 ? -18.875 0.192 14.556 1.00 88.12 82 GLU A C 1
ATOM 691 O O . GLU A 1 82 ? -19.676 0.734 15.313 1.00 88.12 82 GLU A O 1
ATOM 696 N N . GLU A 1 83 ? -17.991 -0.713 14.985 1.00 83.50 83 GLU A N 1
ATOM 697 C CA . GLU A 1 83 ? -17.912 -1.177 16.379 1.00 83.50 83 GLU A CA 1
ATOM 698 C C . GLU A 1 83 ? -17.564 -0.055 17.367 1.00 83.50 83 GLU A C 1
ATOM 700 O O . GLU A 1 83 ? -18.084 -0.024 18.475 1.00 83.50 83 GLU A O 1
ATOM 705 N N . THR A 1 84 ? -16.702 0.890 16.977 1.00 76.25 84 THR A N 1
ATOM 706 C CA . THR A 1 84 ? -16.302 2.016 17.844 1.00 76.25 84 THR A CA 1
ATOM 707 C C . THR A 1 84 ? -17.407 3.076 17.986 1.00 76.25 84 THR A C 1
ATOM 709 O O . THR A 1 84 ? -17.382 3.870 18.926 1.00 76.25 84 THR A O 1
ATOM 712 N N . ASN A 1 85 ? -18.361 3.123 17.049 1.00 64.19 85 ASN A N 1
ATOM 713 C CA . ASN A 1 85 ? -19.497 4.052 17.074 1.00 64.19 85 ASN A CA 1
ATOM 714 C C . ASN A 1 85 ? -20.773 3.446 17.692 1.00 64.19 85 ASN A C 1
ATOM 716 O O . ASN A 1 85 ? -21.748 4.183 17.865 1.00 64.19 85 ASN A O 1
ATOM 720 N N . ALA A 1 86 ? -20.775 2.141 17.984 1.00 54.16 86 ALA A N 1
ATOM 721 C CA . ALA A 1 86 ? -21.852 1.420 18.666 1.00 54.16 86 ALA A CA 1
ATOM 722 C C . ALA A 1 86 ? -21.683 1.463 20.195 1.00 54.16 86 ALA A C 1
ATOM 724 O O . ALA A 1 86 ? -22.725 1.544 20.885 1.00 54.16 86 ALA A O 1
#

pLDDT: mean 84.96, std 11.69, range [37.19, 96.12]

InterPro domains:
  IPR048769 HepT-like domain [PF20797] (1-81)

Sequence (86 aa):
PKGEKWHLKLIELMQLNLPIRCPVLSEKTTKMLDEYRAFRHLFRNIYTHRMIPEKVMKMCDKLLQTWQGLKTDLDNFIDTMEETNA

Organism: NCBI:txid890399

Foldseek 3Di:
DDDPCVQLVVLVVLQDQDPVFGRLADPVLSVLVVLVVVVVVCCVPPVVPDDDVVSVVVNVVCVVVSVVRNVVSNVVRVVVVVVVVD

Secondary structure (DSSP, 8-state):
--STTHHHHHHHHHHS-BTTB--SS-HHHHHHHHHHHHHHHHHHHHTTT---HHHHHHHHHHHHHHHHHHHHHHHHHHHHHHHHH-

Radius of gyration: 15.59 Å; chains: 1; bounding box: 33×30×43 Å